Protein AF-A0A7J2LF27-F1 (afdb_monomer_lite)

pLDDT: mean 72.32, std 17.41, range [30.11, 90.0]

Sequence (67 aa):
MVAVSSEKSDVEEEGQDIIYECVVCGRRVSWKNLQFRGGRIRCPNEKCKSLVLRKVRPPVVKRIKCE

Radius of gyration: 16.39 Å; chains: 1; bounding box: 50×40×33 Å

Foldseek 3Di:
DDDDPPPDDDDDDDDDFWWKADPPPRDIDTPVRCVVVPNQQFDPDPVGRDNDIHTDDDPDDDDDDDD

Structure (mmCIF, N/CA/C/O backbone):
data_AF-A0A7J2LF27-F1
#
_entry.id   AF-A0A7J2LF27-F1
#
loop_
_atom_site.group_PDB
_atom_site.id
_atom_site.type_symbol
_atom_site.label_atom_id
_atom_site.label_alt_id
_atom_site.label_comp_id
_atom_site.label_asym_id
_atom_site.label_entity_id
_atom_site.label_seq_id
_atom_site.pdbx_PDB_ins_code
_atom_site.Cartn_x
_atom_site.Cartn_y
_atom_site.Cartn_z
_atom_site.occupancy
_atom_site.B_iso_or_equiv
_atom_site.auth_seq_id
_atom_site.auth_comp_id
_atom_site.auth_asym_id
_atom_site.auth_atom_id
_atom_site.pdbx_PDB_model_num
ATOM 1 N N . MET A 1 1 ? 21.483 -26.389 11.469 1.00 36.12 1 MET A N 1
ATOM 2 C CA . MET A 1 1 ? 22.421 -25.284 11.193 1.00 36.12 1 MET A CA 1
ATOM 3 C C . MET A 1 1 ? 21.628 -23.987 11.221 1.00 36.12 1 MET A C 1
ATOM 5 O O . MET A 1 1 ? 20.750 -23.824 10.394 1.00 36.12 1 MET A O 1
ATOM 9 N N . VAL A 1 2 ? 21.925 -23.184 12.249 1.00 39.19 2 VAL A N 1
ATOM 10 C CA . VAL A 1 2 ? 21.628 -21.762 12.523 1.00 39.19 2 VAL A CA 1
ATOM 11 C C . VAL A 1 2 ? 20.172 -21.261 12.459 1.00 39.19 2 VAL A C 1
ATOM 13 O O . VAL A 1 2 ? 19.532 -21.218 11.416 1.00 39.19 2 VAL A O 1
ATOM 16 N N . ALA A 1 3 ? 19.726 -20.827 13.646 1.00 41.06 3 ALA A N 1
ATOM 17 C CA . ALA A 1 3 ? 18.688 -19.840 13.958 1.00 41.06 3 ALA A CA 1
ATOM 18 C C . ALA A 1 3 ? 18.718 -18.629 12.984 1.00 41.06 3 ALA A C 1
ATOM 20 O O . ALA A 1 3 ? 19.719 -18.394 12.323 1.00 41.06 3 ALA A O 1
ATOM 21 N N . VAL A 1 4 ? 17.679 -17.813 12.797 1.00 41.03 4 VAL A N 1
ATOM 22 C CA . VAL A 1 4 ? 17.113 -16.906 13.803 1.00 41.03 4 VAL A CA 1
ATOM 23 C C . VAL A 1 4 ? 15.690 -16.515 13.390 1.00 41.03 4 VAL A C 1
ATOM 25 O O . VAL A 1 4 ? 15.472 -15.915 12.338 1.00 41.03 4 VAL A O 1
ATOM 28 N N . SER A 1 5 ? 14.733 -16.826 14.263 1.00 47.59 5 SER A N 1
ATOM 29 C CA . SER A 1 5 ? 13.492 -16.071 14.420 1.00 47.59 5 SER A CA 1
ATOM 30 C C . SER A 1 5 ? 13.857 -14.627 14.759 1.00 47.59 5 SER A C 1
ATOM 32 O O . SER A 1 5 ? 14.248 -14.333 15.885 1.00 47.59 5 SER A O 1
ATOM 34 N N . SER A 1 6 ? 13.807 -13.731 13.777 1.00 47.94 6 SER A N 1
ATOM 35 C CA . SER A 1 6 ? 14.056 -12.305 14.000 1.00 47.94 6 SER A CA 1
ATOM 36 C C . SER A 1 6 ? 12.763 -11.617 14.418 1.00 47.94 6 SER A C 1
ATOM 38 O O . SER A 1 6 ? 12.142 -10.893 13.643 1.00 47.94 6 SER A O 1
ATOM 40 N N . GLU A 1 7 ? 12.375 -11.854 15.666 1.00 52.09 7 GLU A N 1
ATOM 41 C CA . GLU A 1 7 ? 11.613 -10.887 16.445 1.00 52.09 7 GLU A CA 1
ATOM 42 C C . GLU A 1 7 ? 12.626 -9.875 17.001 1.00 52.09 7 GLU A C 1
ATOM 44 O O . GLU A 1 7 ? 13.459 -10.206 17.843 1.00 52.09 7 GLU A O 1
ATOM 49 N N . LYS A 1 8 ? 12.601 -8.643 16.484 1.00 40.25 8 LYS A N 1
ATOM 50 C CA . LYS A 1 8 ? 13.255 -7.492 17.112 1.00 40.25 8 LYS A CA 1
ATOM 51 C C . LYS A 1 8 ? 12.221 -6.390 17.282 1.00 40.25 8 LYS A C 1
ATOM 53 O O . LYS A 1 8 ? 11.748 -5.795 16.316 1.00 40.25 8 LYS A O 1
ATOM 58 N N . SER A 1 9 ? 11.831 -6.237 18.537 1.00 46.97 9 SER A N 1
ATOM 59 C CA . SER A 1 9 ? 11.035 -5.173 19.121 1.00 46.97 9 SER A CA 1
ATOM 60 C C . SER A 1 9 ? 11.905 -3.945 19.373 1.00 46.97 9 SER A C 1
ATOM 62 O O . SER A 1 9 ? 12.915 -4.069 20.059 1.00 46.97 9 SER A O 1
ATOM 64 N N . ASP A 1 10 ? 11.447 -2.781 18.924 1.00 30.11 10 ASP A N 1
ATOM 65 C CA . ASP A 1 10 ? 11.821 -1.486 19.488 1.00 30.11 10 ASP A CA 1
ATOM 66 C C . ASP A 1 10 ? 10.508 -0.733 19.732 1.00 30.11 10 ASP A C 1
ATOM 68 O O . ASP 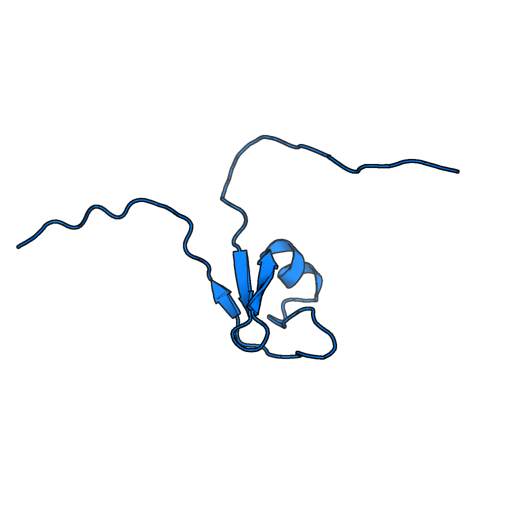A 1 10 ? 9.760 -0.419 18.801 1.00 30.11 10 ASP A O 1
ATOM 72 N N . VAL A 1 11 ? 10.171 -0.560 21.007 1.00 49.94 11 VAL A N 1
ATOM 73 C CA . VAL A 1 11 ? 9.062 0.274 21.472 1.00 49.94 11 VAL A CA 1
ATOM 74 C C . VAL A 1 11 ? 9.666 1.645 21.746 1.00 49.94 11 VAL A C 1
ATOM 76 O O . VAL A 1 11 ? 10.573 1.708 22.562 1.00 49.94 11 VAL A O 1
ATOM 79 N N . GLU A 1 12 ? 9.198 2.689 21.053 1.00 37.62 12 GLU A N 1
ATOM 80 C CA . GLU A 1 12 ? 8.850 4.015 21.604 1.00 37.62 12 GLU A CA 1
ATOM 81 C C . GLU A 1 12 ? 8.616 5.054 20.483 1.00 37.62 12 GLU A C 1
ATOM 83 O O . GLU A 1 12 ? 9.485 5.319 19.661 1.00 37.62 12 GLU A O 1
ATOM 88 N N . GLU A 1 13 ? 7.395 5.609 20.513 1.00 46.97 13 GLU A N 1
ATOM 89 C CA . GLU A 1 13 ? 6.898 6.875 19.944 1.00 46.97 13 GLU A CA 1
ATOM 90 C C . GLU A 1 13 ? 6.835 7.078 18.403 1.00 46.97 13 GLU A C 1
ATOM 92 O O . GLU A 1 13 ? 7.751 6.820 17.634 1.00 46.97 13 GLU A O 1
ATOM 97 N N . GLU A 1 14 ? 5.693 7.641 17.979 1.00 41.03 14 GLU A N 1
ATOM 98 C CA . GLU A 1 14 ? 5.462 8.370 16.713 1.00 41.03 14 GLU A CA 1
ATOM 99 C C . GLU A 1 14 ? 5.021 7.587 15.455 1.00 41.03 14 GLU A C 1
ATOM 101 O O . GLU A 1 14 ? 5.715 7.462 14.449 1.00 41.03 14 GLU A O 1
ATOM 106 N N . GLY A 1 15 ? 3.746 7.181 15.448 1.00 47.69 15 GLY A N 1
ATOM 107 C CA . GLY A 1 15 ? 2.985 6.956 14.214 1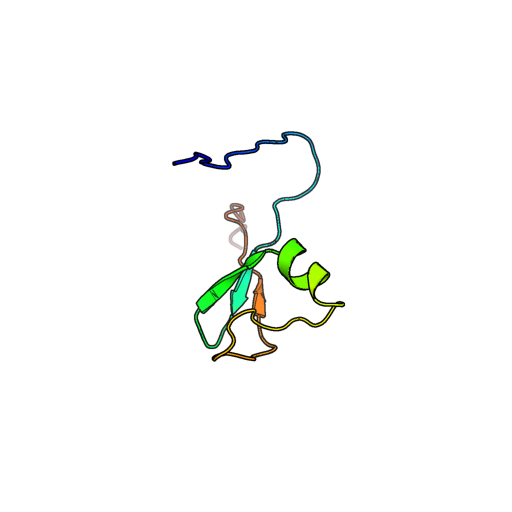.00 47.69 15 GLY A CA 1
ATOM 108 C C . GLY A 1 15 ? 2.892 5.494 13.784 1.00 47.69 15 GLY A C 1
ATOM 109 O O . GLY A 1 15 ? 3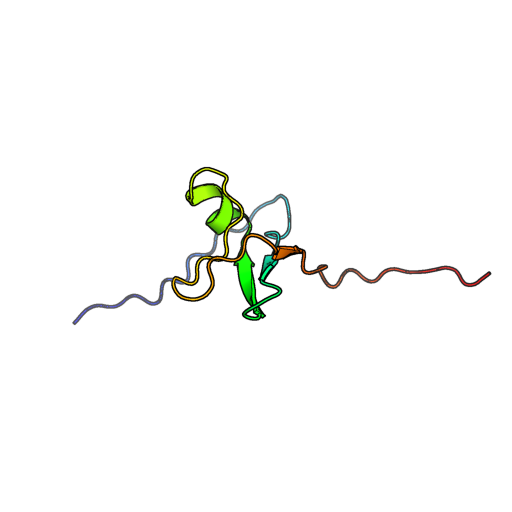.860 4.867 13.372 1.00 47.69 15 GLY A O 1
ATOM 110 N N . GLN A 1 16 ? 1.672 4.953 13.823 1.00 60.84 16 GLN A N 1
ATOM 111 C CA . GLN A 1 16 ? 1.333 3.658 13.231 1.00 60.84 16 GLN A CA 1
ATOM 112 C C . GLN A 1 16 ? 1.944 3.548 11.825 1.00 60.84 16 GLN A C 1
ATOM 114 O O . GLN A 1 16 ? 1.634 4.370 10.958 1.00 60.84 16 GLN A O 1
ATOM 119 N N . ASP A 1 17 ? 2.805 2.548 11.606 1.00 72.38 17 ASP A N 1
ATOM 120 C CA . ASP A 1 17 ? 3.468 2.334 10.318 1.00 72.38 17 ASP A CA 1
ATOM 121 C C . ASP A 1 17 ? 2.391 2.267 9.222 1.00 72.38 17 ASP A C 1
ATOM 123 O O . ASP A 1 17 ? 1.469 1.446 9.277 1.00 72.38 17 ASP A O 1
ATOM 127 N N . ILE A 1 18 ? 2.423 3.208 8.274 1.00 80.31 18 ILE A N 1
ATOM 128 C CA . ILE A 1 18 ? 1.325 3.369 7.320 1.00 80.31 18 ILE A CA 1
ATOM 129 C C . ILE A 1 18 ? 1.350 2.180 6.363 1.00 80.31 18 ILE A C 1
ATOM 131 O O . ILE A 1 18 ? 2.273 2.023 5.561 1.00 80.31 18 ILE A O 1
ATOM 135 N N . ILE A 1 19 ? 0.303 1.360 6.423 1.00 87.94 19 ILE A N 1
ATOM 136 C CA . ILE A 1 19 ? 0.141 0.209 5.538 1.00 87.94 19 ILE A CA 1
ATOM 137 C C . ILE A 1 19 ? -0.568 0.650 4.259 1.00 87.94 19 ILE A C 1
ATOM 139 O O . ILE A 1 19 ? -1.641 1.257 4.279 1.00 87.94 19 ILE A O 1
ATOM 143 N N . TYR A 1 20 ? 0.022 0.286 3.132 1.00 88.00 20 TYR A N 1
ATOM 144 C CA . TYR A 1 20 ? -0.527 0.437 1.797 1.00 88.00 20 TYR A CA 1
ATOM 145 C C . TYR A 1 20 ? -0.897 -0.928 1.221 1.00 88.00 20 TYR A C 1
ATOM 147 O O . TYR A 1 20 ? -0.217 -1.917 1.457 1.00 88.00 20 TYR A O 1
ATOM 155 N N . GLU A 1 21 ? -1.959 -0.987 0.434 1.00 89.94 21 GLU A N 1
ATOM 156 C CA . GLU A 1 21 ? -2.471 -2.184 -0.225 1.00 89.94 21 GLU A CA 1
ATOM 157 C C . GLU A 1 21 ? -2.459 -1.971 -1.740 1.00 89.94 21 GLU A C 1
ATOM 159 O O . GLU A 1 21 ? -3.006 -0.992 -2.242 1.00 89.94 21 GLU A O 1
ATOM 164 N N . CYS A 1 22 ? -1.831 -2.865 -2.500 1.00 89.62 22 CYS A N 1
ATOM 165 C CA . CYS A 1 22 ? -1.867 -2.775 -3.956 1.00 89.62 22 CYS A CA 1
ATOM 166 C C . CYS A 1 22 ? -3.259 -3.112 -4.490 1.00 89.62 22 CYS A C 1
ATOM 168 O O . CYS A 1 22 ? -3.766 -4.196 -4.235 1.00 89.62 22 CYS A O 1
ATOM 170 N N . VAL A 1 23 ? -3.836 -2.228 -5.305 1.00 88.44 23 VAL A N 1
ATOM 171 C CA . VAL A 1 23 ? -5.186 -2.421 -5.866 1.00 88.44 23 VAL A CA 1
ATOM 172 C C . VAL A 1 23 ? -5.251 -3.609 -6.834 1.00 88.44 23 VAL A C 1
ATOM 174 O O . VAL A 1 23 ? -6.290 -4.239 -6.964 1.00 88.44 23 VAL A O 1
ATOM 177 N N . VAL A 1 24 ? -4.136 -3.942 -7.493 1.00 88.38 24 VAL A N 1
ATOM 178 C CA . VAL A 1 24 ? -4.101 -4.991 -8.527 1.00 88.38 24 VAL A CA 1
ATOM 179 C C . VAL A 1 24 ? -3.831 -6.380 -7.945 1.00 88.38 24 VAL A C 1
ATOM 181 O O . VAL A 1 24 ? -4.447 -7.345 -8.374 1.00 88.38 24 VAL A O 1
ATOM 184 N N . CYS A 1 25 ? -2.914 -6.506 -6.978 1.00 89.19 25 CYS A N 1
ATOM 185 C CA . CYS A 1 25 ? -2.542 -7.812 -6.409 1.00 89.19 25 CYS A CA 1
ATOM 186 C C . CYS A 1 25 ? -2.911 -7.999 -4.932 1.00 89.19 25 CYS A C 1
ATOM 188 O O . CYS A 1 25 ? -2.583 -9.033 -4.357 1.00 89.19 25 CYS A O 1
ATOM 190 N N . GLY A 1 26 ? -3.510 -6.996 -4.285 1.00 86.19 26 GLY A N 1
ATOM 191 C CA . GLY A 1 26 ? -3.913 -7.050 -2.874 1.00 86.19 26 GLY A CA 1
ATOM 192 C C . GLY A 1 26 ? -2.758 -7.087 -1.868 1.00 86.19 26 GLY A C 1
ATOM 193 O O . GLY A 1 26 ? -2.980 -7.200 -0.665 1.00 86.19 26 GLY A O 1
ATOM 194 N N . ARG A 1 27 ? -1.498 -7.008 -2.317 1.00 87.25 27 ARG A N 1
ATOM 195 C CA . ARG A 1 27 ? -0.342 -7.108 -1.418 1.00 87.25 27 ARG A CA 1
ATOM 196 C C . ARG A 1 27 ? -0.255 -5.886 -0.503 1.00 87.25 27 ARG A C 1
ATOM 198 O O . ARG A 1 27 ? -0.272 -4.752 -0.985 1.00 87.25 27 ARG A O 1
ATOM 205 N N . ARG A 1 28 ? -0.088 -6.138 0.797 1.00 87.94 28 ARG A N 1
ATOM 206 C CA . ARG A 1 28 ? 0.153 -5.117 1.820 1.00 87.94 28 ARG A CA 1
ATOM 207 C C . ARG A 1 28 ? 1.640 -4.789 1.922 1.00 87.94 28 ARG A C 1
ATOM 209 O O . ARG A 1 28 ? 2.478 -5.686 1.877 1.00 87.94 28 ARG A O 1
ATOM 216 N N . VAL A 1 29 ? 1.962 -3.508 2.024 1.00 87.12 29 VAL A N 1
ATOM 217 C CA . VAL A 1 29 ? 3.323 -2.965 2.013 1.00 87.12 29 VAL A CA 1
ATOM 218 C C . VAL A 1 29 ? 3.379 -1.813 3.008 1.00 87.12 29 VAL A C 1
ATOM 220 O O . VAL A 1 29 ? 2.513 -0.944 2.978 1.00 87.12 29 VAL A O 1
ATOM 223 N N . SER A 1 30 ? 4.376 -1.789 3.888 1.00 87.19 30 SER A N 1
ATOM 224 C CA . SER A 1 30 ? 4.587 -0.652 4.789 1.00 87.19 30 SER A CA 1
ATOM 225 C C . SER A 1 30 ? 5.237 0.526 4.063 1.00 87.19 30 SER A C 1
ATOM 227 O O . SER A 1 30 ? 5.984 0.350 3.094 1.00 87.19 30 SER A O 1
ATOM 229 N N . TRP A 1 31 ? 4.979 1.737 4.547 1.00 81.69 31 TRP A N 1
ATOM 230 C CA . TRP A 1 31 ? 5.573 2.967 4.026 1.00 81.69 31 TRP A CA 1
ATOM 231 C C . TRP A 1 31 ? 7.105 2.923 3.999 1.00 81.69 31 TRP A C 1
ATOM 233 O O . TRP A 1 31 ? 7.715 3.297 2.995 1.00 81.69 31 TRP A O 1
ATOM 243 N N . LYS A 1 32 ? 7.726 2.370 5.049 1.00 79.75 32 LYS A N 1
ATOM 244 C CA . LYS A 1 32 ? 9.185 2.198 5.134 1.00 79.75 32 LYS A CA 1
ATOM 245 C C . LYS A 1 32 ? 9.745 1.401 3.947 1.00 79.75 32 LYS A C 1
ATOM 247 O O . LYS A 1 32 ? 10.723 1.811 3.328 1.00 79.75 32 LYS A O 1
ATOM 252 N N . ASN A 1 33 ? 9.078 0.313 3.551 1.00 77.75 33 ASN A N 1
ATOM 253 C CA . ASN A 1 33 ? 9.492 -0.511 2.408 1.00 77.75 33 ASN A CA 1
ATOM 254 C C . ASN A 1 33 ? 9.360 0.208 1.053 1.00 77.75 33 ASN A C 1
ATOM 256 O O . ASN A 1 33 ? 10.097 -0.097 0.115 1.00 77.75 33 ASN A O 1
ATOM 260 N N . LEU A 1 34 ? 8.427 1.157 0.934 1.00 76.06 34 LEU A N 1
ATOM 261 C CA . LEU A 1 34 ? 8.256 1.981 -0.267 1.00 76.06 34 LEU A CA 1
ATOM 262 C C . LEU A 1 34 ? 9.338 3.062 -0.377 1.00 76.06 34 LEU A C 1
ATOM 264 O O . LEU A 1 34 ? 9.862 3.283 -1.470 1.00 76.06 34 LEU A O 1
ATOM 268 N N . GLN A 1 35 ? 9.718 3.691 0.741 1.00 70.25 35 GLN A N 1
ATOM 269 C CA . GLN A 1 35 ? 10.781 4.703 0.763 1.00 70.25 35 GLN A CA 1
ATOM 270 C C . GLN A 1 35 ? 12.144 4.136 0.340 1.00 70.25 35 GLN A C 1
ATOM 272 O O . GLN A 1 35 ? 12.852 4.773 -0.441 1.00 70.25 35 GLN A O 1
ATOM 277 N N . PHE A 1 36 ? 12.470 2.908 0.761 1.00 61.56 36 PHE A N 1
ATOM 278 C CA . PHE A 1 36 ? 13.745 2.243 0.451 1.00 61.56 36 PHE A CA 1
ATOM 279 C C . PHE A 1 36 ? 14.021 2.045 -1.053 1.00 61.56 36 PHE A C 1
ATOM 281 O O . PHE A 1 36 ? 15.164 1.817 -1.440 1.00 61.56 36 PHE A O 1
ATOM 288 N N . ARG A 1 37 ? 13.010 2.153 -1.930 1.00 67.00 37 ARG A N 1
ATOM 289 C CA . ARG A 1 37 ? 13.156 1.981 -3.391 1.00 67.00 37 ARG A CA 1
ATOM 290 C C . ARG A 1 37 ? 13.329 3.294 -4.170 1.00 67.00 37 ARG A C 1
ATOM 29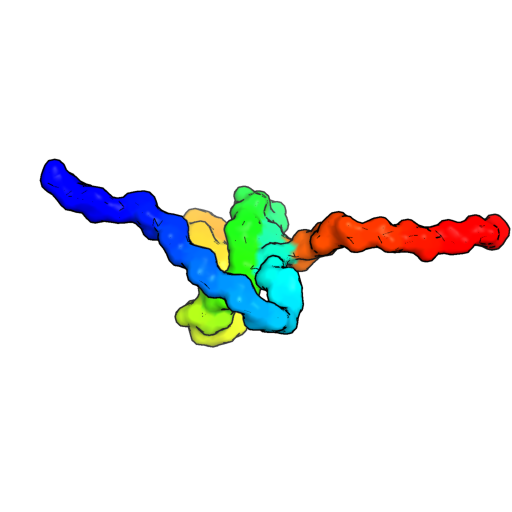2 O O . ARG A 1 37 ? 13.013 3.352 -5.359 1.00 67.00 37 ARG A O 1
ATOM 299 N N . GLY A 1 38 ? 13.829 4.344 -3.517 1.00 64.75 38 GLY A N 1
ATOM 300 C CA . GLY A 1 38 ? 14.127 5.627 -4.166 1.00 64.75 38 GLY A CA 1
ATOM 301 C C . GLY A 1 38 ? 12.880 6.472 -4.433 1.00 64.75 38 GLY A C 1
ATOM 302 O O . GLY A 1 38 ? 12.761 7.091 -5.488 1.00 64.75 38 GLY A O 1
ATOM 303 N N . GLY A 1 39 ? 11.909 6.437 -3.514 1.00 66.38 39 GLY A N 1
ATOM 304 C CA . GLY A 1 39 ? 10.712 7.288 -3.560 1.00 66.38 39 GLY A CA 1
ATOM 305 C C . GLY A 1 39 ? 9.662 6.908 -4.613 1.00 66.38 39 GLY A C 1
ATOM 306 O O . GLY A 1 39 ? 8.620 7.556 -4.699 1.00 66.38 39 GLY A O 1
ATOM 307 N N . ARG A 1 40 ? 9.880 5.848 -5.406 1.00 73.25 40 ARG A N 1
ATOM 308 C CA . ARG A 1 40 ? 8.867 5.355 -6.351 1.00 73.25 40 ARG A CA 1
ATOM 309 C C . ARG A 1 40 ? 7.846 4.487 -5.626 1.00 73.25 40 ARG A C 1
ATOM 311 O O . ARG A 1 40 ? 8.155 3.387 -5.172 1.00 73.25 40 ARG A O 1
ATOM 318 N N . ILE A 1 41 ? 6.601 4.956 -5.601 1.00 78.56 41 ILE A N 1
ATOM 319 C CA . ILE A 1 41 ? 5.453 4.216 -5.071 1.00 78.56 41 ILE A CA 1
ATOM 320 C C . ILE A 1 41 ? 5.108 3.094 -6.056 1.00 78.56 41 ILE A C 1
ATOM 322 O O . ILE A 1 41 ? 4.270 3.254 -6.937 1.00 78.56 41 ILE A O 1
ATOM 326 N N . ARG A 1 42 ? 5.807 1.961 -5.954 1.00 81.94 42 ARG A N 1
ATOM 327 C CA . ARG A 1 42 ? 5.578 0.770 -6.779 1.00 81.94 42 ARG A CA 1
ATOM 328 C C . ARG A 1 42 ? 5.313 -0.428 -5.893 1.00 81.94 42 ARG A C 1
ATOM 330 O O . ARG A 1 42 ? 5.995 -0.634 -4.891 1.00 81.94 42 ARG A O 1
ATOM 337 N N . CYS A 1 43 ? 4.365 -1.262 -6.299 1.00 84.44 43 CYS A N 1
ATOM 338 C CA . CYS A 1 43 ? 4.177 -2.550 -5.658 1.00 84.44 43 CYS A CA 1
ATOM 339 C C . CYS A 1 43 ? 5.485 -3.375 -5.736 1.00 84.44 43 CYS A C 1
ATOM 341 O O . CYS A 1 43 ? 6.123 -3.426 -6.793 1.00 84.44 43 CYS A O 1
ATOM 343 N N . PRO A 1 44 ? 5.917 -4.012 -4.630 1.00 81.88 44 PRO A N 1
ATOM 344 C CA . PRO A 1 44 ? 7.176 -4.747 -4.575 1.00 81.88 44 PRO A CA 1
ATOM 345 C C . PRO A 1 44 ? 7.145 -6.078 -5.331 1.00 81.88 44 PRO A C 1
ATOM 347 O O . PRO A 1 44 ? 8.182 -6.716 -5.480 1.00 81.88 44 PRO A O 1
ATOM 350 N N . ASN A 1 45 ? 5.970 -6.502 -5.792 1.00 81.38 45 ASN A N 1
ATOM 351 C CA . ASN A 1 45 ? 5.790 -7.745 -6.520 1.00 81.38 45 ASN A CA 1
ATOM 352 C C . ASN A 1 45 ? 6.353 -7.619 -7.948 1.00 81.38 45 ASN A C 1
ATOM 354 O O . ASN A 1 45 ? 5.950 -6.744 -8.708 1.00 81.38 45 ASN A O 1
ATOM 358 N N . GLU A 1 46 ? 7.254 -8.515 -8.343 1.00 78.44 46 GLU A N 1
ATOM 359 C CA . GLU A 1 46 ? 7.894 -8.476 -9.666 1.00 78.44 46 GLU A CA 1
ATOM 360 C C . GLU A 1 46 ? 6.903 -8.691 -10.816 1.00 78.44 46 GLU A C 1
ATOM 362 O O . GLU A 1 46 ? 7.072 -8.119 -11.896 1.00 78.44 46 GLU A O 1
ATOM 367 N N . LYS A 1 47 ? 5.831 -9.452 -10.561 1.00 84.44 47 LYS A N 1
ATOM 368 C CA . LYS A 1 47 ? 4.741 -9.694 -11.518 1.00 84.44 47 LYS A CA 1
ATOM 369 C C . LYS A 1 47 ? 3.733 -8.545 -11.565 1.00 84.44 47 LYS A C 1
ATOM 371 O O . LYS A 1 47 ? 3.098 -8.321 -12.587 1.00 84.44 47 LYS A O 1
ATOM 376 N N . CYS A 1 48 ? 3.589 -7.802 -10.469 1.00 75.38 48 CYS A N 1
ATOM 377 C CA . CYS A 1 48 ? 2.622 -6.719 -10.333 1.00 75.38 48 CYS A CA 1
ATOM 378 C C . CYS A 1 48 ? 3.372 -5.417 -10.063 1.00 75.38 48 CYS A C 1
ATOM 380 O O . CYS A 1 48 ? 3.622 -5.037 -8.926 1.00 75.38 48 CYS A O 1
ATOM 382 N N . LYS A 1 49 ? 3.725 -4.724 -11.143 1.00 80.12 49 LYS A N 1
ATOM 383 C CA . LYS A 1 49 ? 4.521 -3.489 -11.147 1.00 80.12 49 LYS A CA 1
ATOM 384 C C . LYS A 1 49 ? 3.683 -2.213 -10.988 1.00 80.12 49 LYS A C 1
ATOM 386 O O . LYS A 1 49 ? 4.158 -1.127 -11.327 1.00 80.12 49 LYS A O 1
ATOM 391 N N . SER A 1 50 ? 2.453 -2.353 -10.501 1.00 85.00 50 SER A N 1
ATOM 392 C CA . SER A 1 50 ? 1.474 -1.276 -10.371 1.00 85.00 50 SER A CA 1
ATOM 393 C C . SER A 1 50 ? 1.967 -0.161 -9.454 1.00 85.00 50 SER A C 1
ATOM 395 O O . SER A 1 50 ? 2.612 -0.416 -8.435 1.00 85.00 50 SER A O 1
ATOM 397 N N . LEU A 1 51 ? 1.626 1.073 -9.820 1.00 85.38 51 LEU A N 1
ATOM 398 C CA . LEU A 1 51 ? 1.960 2.290 -9.071 1.00 85.38 51 LEU A CA 1
ATOM 399 C C . LEU A 1 51 ? 0.813 2.752 -8.156 1.00 85.38 51 LEU A C 1
ATOM 401 O O . LEU A 1 51 ? 0.952 3.695 -7.387 1.00 85.38 51 LEU A O 1
ATOM 405 N N . VAL A 1 52 ? -0.337 2.079 -8.240 1.00 86.25 52 VAL A N 1
ATOM 406 C CA . VAL A 1 52 ? -1.544 2.426 -7.490 1.00 86.25 52 VAL A CA 1
ATO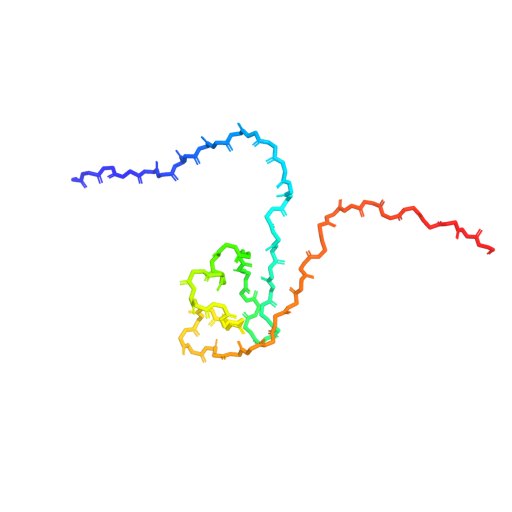M 407 C C . VAL A 1 52 ? -1.610 1.584 -6.218 1.00 86.25 52 VAL A C 1
ATOM 409 O O . VAL A 1 52 ? -1.804 0.363 -6.267 1.00 86.25 52 VAL A O 1
ATOM 412 N N . LEU A 1 53 ? -1.448 2.250 -5.075 1.00 88.12 53 LEU A N 1
ATOM 413 C CA . LEU A 1 53 ? -1.553 1.660 -3.745 1.00 88.12 53 LEU A CA 1
ATOM 414 C C . LEU A 1 53 ? -2.592 2.426 -2.912 1.00 88.12 53 LEU A C 1
ATOM 416 O O . LEU A 1 53 ? -2.599 3.655 -2.887 1.00 88.12 53 LEU A O 1
ATOM 420 N N . ARG A 1 54 ? -3.453 1.703 -2.199 1.00 88.62 54 ARG A N 1
ATOM 421 C CA . ARG A 1 54 ? -4.481 2.243 -1.309 1.00 88.62 54 ARG A CA 1
ATOM 422 C C . ARG A 1 54 ? -3.965 2.279 0.125 1.00 88.62 54 ARG A C 1
ATOM 424 O O . ARG A 1 54 ? -3.548 1.253 0.645 1.00 88.62 54 ARG A O 1
ATOM 431 N N . LYS A 1 55 ? -4.025 3.430 0.797 1.00 87.19 55 LYS A N 1
ATOM 432 C CA . LYS A 1 55 ? -3.726 3.517 2.237 1.00 87.19 55 LYS A CA 1
ATOM 433 C C . LYS A 1 55 ? -4.795 2.752 3.023 1.00 87.19 55 LYS A C 1
ATOM 435 O O . LYS A 1 55 ? -5.980 3.081 2.936 1.00 87.19 55 LYS A O 1
ATOM 440 N N . VAL A 1 56 ? -4.384 1.743 3.782 1.00 86.62 56 VAL A N 1
ATOM 441 C CA . VAL A 1 56 ? -5.273 1.006 4.682 1.00 86.62 56 VAL A CA 1
ATOM 442 C C . VAL A 1 56 ? -5.566 1.918 5.867 1.00 86.62 56 VAL A C 1
ATOM 444 O O . VAL A 1 56 ? -4.650 2.387 6.543 1.00 86.62 56 VAL A O 1
ATOM 447 N N . ARG A 1 57 ? -6.846 2.233 6.089 1.00 77.19 57 ARG A N 1
ATOM 448 C CA . ARG A 1 57 ? -7.241 3.021 7.258 1.00 77.19 57 ARG A CA 1
ATOM 449 C C . ARG A 1 57 ? -6.998 2.165 8.504 1.00 77.19 57 ARG A C 1
ATOM 451 O O . ARG A 1 57 ? -7.550 1.065 8.557 1.00 77.19 57 ARG A O 1
ATOM 458 N N . PRO A 1 58 ? -6.210 2.639 9.483 1.00 71.75 58 PRO A N 1
ATOM 459 C CA . PRO A 1 58 ? -6.134 1.960 10.764 1.00 71.75 58 PRO A CA 1
ATOM 460 C C . PRO A 1 58 ? -7.538 1.906 11.386 1.00 71.75 58 PRO A C 1
ATOM 462 O O . PRO A 1 58 ? -8.366 2.778 11.085 1.00 71.75 58 PRO A O 1
ATOM 465 N N . PRO A 1 59 ? -7.826 0.902 12.229 1.00 68.38 59 PRO A N 1
ATOM 466 C CA . PRO A 1 59 ? -9.114 0.743 12.893 1.00 68.38 59 PRO A CA 1
ATOM 467 C C . PRO A 1 59 ? -9.284 1.802 13.995 1.00 68.38 59 PRO A C 1
ATOM 469 O O . PRO A 1 59 ? -9.337 1.498 15.180 1.00 68.38 59 PRO A O 1
ATOM 472 N N . VAL A 1 60 ? -9.336 3.076 13.612 1.00 74.06 60 VAL A N 1
ATOM 473 C CA . VAL A 1 60 ? -9.710 4.177 14.496 1.00 74.06 60 VAL A CA 1
ATOM 474 C C . VAL A 1 60 ? -11.216 4.340 14.382 1.00 74.06 60 VAL A C 1
ATOM 476 O O . VAL A 1 60 ? -11.741 4.603 13.296 1.00 74.06 60 VAL A O 1
ATOM 479 N N . VAL A 1 61 ? -11.914 4.165 15.504 1.00 80.69 61 VAL A N 1
ATOM 480 C CA . VAL A 1 61 ? -13.367 4.329 15.578 1.00 80.69 61 VAL A CA 1
ATOM 481 C C . VAL A 1 61 ? -13.711 5.779 15.249 1.00 80.69 61 VAL A C 1
ATOM 483 O O . VAL A 1 61 ? -13.454 6.6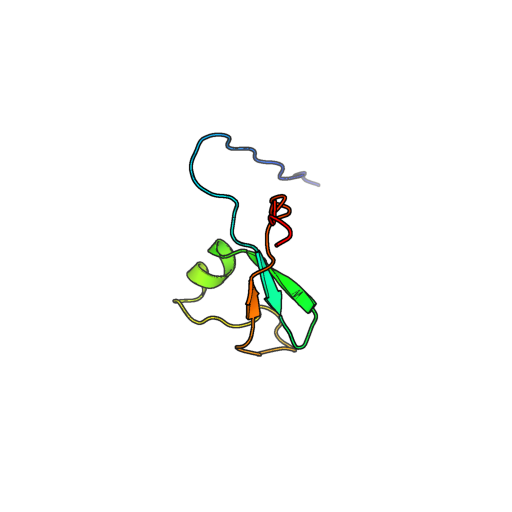91 16.033 1.00 80.69 61 VAL A O 1
ATOM 486 N N . LYS A 1 62 ? -14.305 6.004 14.076 1.00 80.06 62 LYS A N 1
ATOM 487 C CA . LYS A 1 62 ? -14.870 7.305 13.721 1.00 80.06 62 LYS A CA 1
ATOM 488 C C . LYS A 1 62 ? -16.254 7.419 14.351 1.00 80.06 62 LYS A C 1
ATOM 490 O O . LYS A 1 62 ? -17.174 6.728 13.926 1.00 80.06 62 LYS A O 1
ATOM 495 N N . ARG A 1 63 ? -16.403 8.284 15.356 1.00 86.81 63 ARG A N 1
ATOM 496 C CA . ARG A 1 63 ? -17.716 8.665 15.895 1.00 86.81 63 ARG A CA 1
ATOM 497 C C . ARG A 1 63 ? -18.310 9.735 14.983 1.00 86.81 63 ARG A C 1
ATOM 499 O O . ARG A 1 63 ? -17.740 10.815 14.863 1.00 86.81 63 ARG A O 1
ATOM 506 N N . ILE A 1 64 ? -19.413 9.415 14.322 1.00 90.00 64 ILE A N 1
ATOM 507 C CA . ILE A 1 64 ? -20.135 10.325 13.429 1.00 90.00 64 ILE A CA 1
ATOM 508 C C . ILE A 1 64 ? -21.423 10.698 14.163 1.00 90.00 64 ILE A C 1
ATOM 510 O O . ILE A 1 64 ? -22.130 9.805 14.627 1.00 90.00 64 ILE A O 1
ATOM 514 N N . LYS A 1 65 ? -21.691 11.996 14.347 1.00 89.75 65 LYS A N 1
ATOM 515 C CA . LYS A 1 65 ? -22.990 12.441 14.867 1.00 89.75 65 LYS A CA 1
ATOM 516 C C . LYS A 1 65 ? -24.032 12.204 13.776 1.00 89.75 65 LYS A C 1
ATOM 518 O O . LYS A 1 65 ? -23.768 12.534 12.624 1.00 89.75 65 LYS A O 1
ATOM 523 N N . CYS A 1 66 ? -25.172 11.628 14.136 1.00 83.94 66 CYS A N 1
ATOM 524 C CA . CYS A 1 66 ? -26.340 11.657 13.267 1.00 83.94 66 CYS A CA 1
ATOM 525 C C . CYS A 1 66 ? -26.965 13.053 13.381 1.00 83.94 66 CYS A C 1
ATOM 527 O O . CYS A 1 66 ? -27.193 13.507 14.504 1.00 83.94 66 CYS A O 1
ATOM 529 N N . GLU A 1 67 ? -27.166 13.721 12.246 1.00 74.00 67 GLU A N 1
ATOM 530 C CA . GLU A 1 67 ? -28.112 14.840 12.126 1.00 74.00 67 GLU A CA 1
ATOM 531 C C . GLU A 1 67 ? -29.535 14.299 11.968 1.00 74.00 67 GLU A C 1
ATOM 533 O O . GLU A 1 67 ? -29.688 13.240 11.311 1.00 74.00 67 GLU A O 1
#

Secondary structure (DSSP, 8-state):
-------------S----EEEETTT--EEEHHHHHTTTT----S-SS-----EEEPPP---------